Protein AF-A0A9X2JL51-F1 (afdb_monomer)

Organism: NCBI:txid2876789

Structure (mmCIF, N/CA/C/O backbone):
data_AF-A0A9X2JL51-F1
#
_entry.id   AF-A0A9X2JL51-F1
#
loop_
_atom_site.group_PDB
_atom_site.id
_atom_site.type_symbol
_atom_site.label_atom_id
_atom_site.label_alt_id
_atom_site.label_comp_id
_atom_site.label_asym_id
_atom_site.label_entity_id
_atom_site.label_seq_id
_atom_site.pdbx_PDB_ins_code
_atom_site.Cartn_x
_atom_site.Cartn_y
_atom_site.Cartn_z
_atom_site.occupancy
_atom_site.B_iso_or_equiv
_atom_site.auth_seq_id
_atom_site.auth_comp_id
_atom_site.auth_asym_id
_atom_site.auth_atom_id
_atom_site.pdbx_PDB_model_num
ATOM 1 N N . MET A 1 1 ? 8.705 -0.468 -26.750 1.00 56.56 1 MET A N 1
ATOM 2 C CA . MET A 1 1 ? 8.019 0.846 -26.723 1.00 56.56 1 MET A CA 1
ATOM 3 C C . MET A 1 1 ? 6.910 0.883 -25.680 1.00 56.56 1 MET A C 1
ATOM 5 O O . MET A 1 1 ? 7.015 1.720 -24.799 1.00 56.56 1 MET A O 1
ATOM 9 N N . LYS A 1 2 ? 5.936 -0.045 -25.689 1.00 73.44 2 LYS A N 1
ATOM 10 C CA . LYS A 1 2 ? 4.848 -0.079 -24.685 1.00 73.44 2 LYS A CA 1
ATOM 11 C C . LYS A 1 2 ? 5.338 -0.187 -23.230 1.00 73.44 2 LYS A C 1
ATOM 13 O O . LYS A 1 2 ? 4.902 0.582 -22.385 1.00 73.44 2 LYS A O 1
ATOM 18 N N . ASP A 1 3 ? 6.304 -1.062 -22.958 1.00 74.06 3 ASP A N 1
ATOM 19 C CA . ASP A 1 3 ? 6.851 -1.263 -21.606 1.00 74.06 3 ASP A CA 1
ATOM 20 C C . ASP A 1 3 ? 7.519 -0.004 -21.034 1.00 74.06 3 ASP A C 1
ATOM 22 O O . ASP A 1 3 ? 7.353 0.325 -19.864 1.00 74.06 3 ASP A O 1
ATOM 26 N N . THR A 1 4 ? 8.254 0.735 -21.865 1.00 77.62 4 THR A N 1
ATOM 27 C CA . THR A 1 4 ? 8.963 1.957 -21.463 1.00 77.62 4 THR A CA 1
ATOM 28 C C . THR A 1 4 ? 8.004 3.096 -21.133 1.00 77.62 4 THR A C 1
ATOM 30 O O . THR A 1 4 ? 8.218 3.813 -20.157 1.00 77.62 4 THR A O 1
ATOM 33 N N . GLU A 1 5 ? 6.928 3.236 -21.907 1.00 82.12 5 GLU A N 1
ATOM 34 C CA . GLU A 1 5 ? 5.860 4.206 -21.646 1.00 82.12 5 GLU A CA 1
ATOM 35 C C . GLU A 1 5 ? 5.102 3.864 -20.360 1.00 82.12 5 GLU A C 1
ATOM 37 O O . GLU A 1 5 ? 4.915 4.739 -19.512 1.00 82.12 5 GLU A O 1
ATOM 42 N N . LEU A 1 6 ? 4.763 2.584 -20.166 1.00 80.19 6 LEU A N 1
ATOM 43 C CA . LEU A 1 6 ? 4.126 2.101 -18.941 1.00 80.19 6 LEU A CA 1
ATOM 44 C C . LEU A 1 6 ? 4.999 2.395 -17.721 1.00 80.19 6 LEU A C 1
ATOM 46 O O . LEU A 1 6 ? 4.537 3.032 -16.781 1.00 80.19 6 LEU A O 1
ATOM 50 N N . ILE A 1 7 ? 6.283 2.027 -17.743 1.00 82.06 7 ILE A N 1
ATOM 51 C CA . ILE A 1 7 ? 7.204 2.284 -16.626 1.00 82.06 7 ILE A CA 1
ATOM 52 C C . ILE A 1 7 ? 7.380 3.785 -16.357 1.00 82.06 7 ILE A C 1
ATOM 54 O O . ILE A 1 7 ? 7.445 4.197 -15.197 1.00 82.06 7 ILE A O 1
ATOM 58 N N . ALA A 1 8 ? 7.413 4.629 -17.390 1.00 83.94 8 ALA A N 1
ATOM 59 C CA . ALA A 1 8 ? 7.446 6.077 -17.203 1.00 83.94 8 ALA A CA 1
ATOM 60 C C . ALA A 1 8 ? 6.186 6.589 -16.481 1.00 83.94 8 ALA A C 1
ATOM 62 O O . ALA A 1 8 ? 6.277 7.459 -15.607 1.00 83.94 8 ALA A O 1
ATOM 63 N N . GLU A 1 9 ? 5.019 6.022 -16.792 1.00 84.81 9 GLU A N 1
ATOM 64 C CA . GLU A 1 9 ? 3.771 6.322 -16.098 1.00 84.81 9 GLU A CA 1
ATOM 65 C C . GLU A 1 9 ? 3.782 5.825 -14.644 1.00 84.81 9 GLU A C 1
ATOM 67 O O . GLU A 1 9 ? 3.437 6.599 -13.742 1.00 84.81 9 GLU A O 1
ATOM 72 N N . ILE A 1 10 ? 4.286 4.609 -14.391 1.00 84.19 10 ILE A N 1
ATOM 73 C CA . ILE A 1 10 ? 4.510 4.073 -13.037 1.00 84.19 10 ILE A CA 1
ATOM 74 C C . ILE A 1 10 ? 5.369 5.047 -12.224 1.00 84.19 10 ILE A C 1
ATOM 76 O O . ILE A 1 10 ? 4.967 5.503 -11.151 1.00 84.19 10 ILE A O 1
ATOM 80 N N . MET A 1 11 ? 6.520 5.448 -12.763 1.00 86.56 11 MET A N 1
ATOM 81 C CA . MET A 1 11 ? 7.439 6.364 -12.087 1.00 86.56 11 MET A CA 1
ATOM 82 C C . MET A 1 11 ? 6.815 7.741 -11.846 1.00 86.56 11 MET A C 1
ATOM 84 O O . MET A 1 11 ? 7.047 8.351 -10.803 1.00 86.56 11 MET A O 1
ATOM 88 N N . LYS A 1 12 ? 5.987 8.244 -12.768 1.00 89.31 12 LYS A N 1
ATOM 89 C CA . LYS A 1 12 ? 5.264 9.511 -12.588 1.00 89.31 12 LYS A CA 1
ATOM 90 C C . LYS A 1 12 ? 4.262 9.438 -11.435 1.00 89.31 12 LYS A C 1
ATOM 92 O O . LYS A 1 12 ? 4.127 10.414 -10.699 1.00 89.31 12 LYS A O 1
ATOM 97 N N . LYS A 1 13 ? 3.566 8.309 -11.268 1.00 87.25 13 LYS A N 1
ATOM 98 C CA . LYS A 1 13 ? 2.641 8.083 -10.145 1.00 87.25 13 LYS A CA 1
ATOM 99 C C . LYS A 1 13 ? 3.399 7.959 -8.829 1.00 87.25 13 LYS A C 1
ATOM 101 O O . LYS A 1 13 ? 3.051 8.646 -7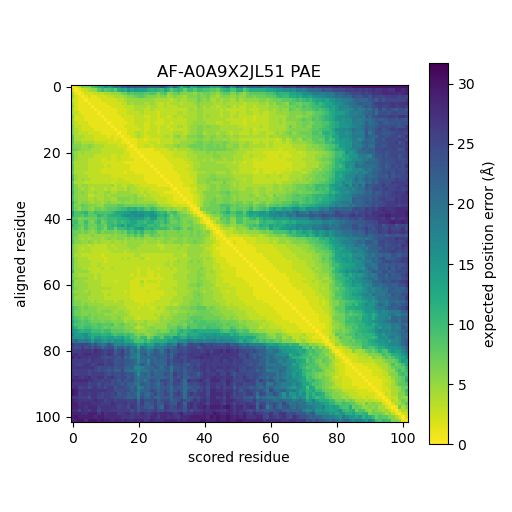.876 1.00 87.25 13 LYS A O 1
ATOM 106 N N . ILE A 1 14 ? 4.484 7.188 -8.821 1.00 87.69 14 ILE A N 1
ATOM 107 C CA . ILE A 1 14 ? 5.385 7.047 -7.673 1.00 87.69 14 ILE A CA 1
ATOM 108 C C . ILE A 1 14 ? 5.932 8.407 -7.218 1.00 87.69 14 ILE A C 1
ATOM 110 O O . ILE A 1 14 ? 5.931 8.696 -6.030 1.00 87.69 14 ILE A O 1
ATOM 114 N N . ARG A 1 15 ? 6.334 9.295 -8.137 1.00 88.00 15 ARG A N 1
ATOM 115 C CA . ARG A 1 15 ? 6.806 10.650 -7.780 1.00 88.00 15 ARG A CA 1
ATOM 116 C C . ARG A 1 15 ? 5.735 11.537 -7.145 1.00 88.00 15 ARG A C 1
ATOM 118 O O . ARG A 1 15 ? 6.079 12.504 -6.479 1.00 88.00 15 ARG A O 1
ATOM 125 N N . ARG A 1 16 ? 4.454 11.249 -7.383 1.00 87.75 16 ARG A N 1
ATOM 126 C CA . ARG A 1 16 ? 3.320 11.963 -6.771 1.00 87.75 16 ARG A CA 1
ATOM 127 C C . ARG A 1 16 ? 2.915 11.373 -5.423 1.00 87.75 16 ARG A C 1
ATOM 129 O O . ARG A 1 16 ? 1.950 11.847 -4.834 1.00 87.75 16 ARG A O 1
ATOM 136 N N . PHE A 1 17 ? 3.612 10.338 -4.964 1.00 90.31 17 PHE A N 1
ATOM 137 C CA . PHE A 1 17 ? 3.375 9.748 -3.664 1.00 90.31 17 PHE A CA 1
ATOM 138 C C . PHE A 1 17 ? 3.679 10.754 -2.552 1.00 90.31 17 PHE A C 1
ATOM 140 O O . PHE A 1 17 ? 4.802 11.239 -2.435 1.00 90.31 17 PHE A O 1
ATOM 147 N N . ASP A 1 18 ? 2.678 11.040 -1.725 1.00 88.81 18 ASP A N 1
ATOM 148 C CA . ASP A 1 18 ? 2.764 12.017 -0.635 1.00 88.81 18 ASP A CA 1
ATOM 149 C C . ASP A 1 18 ? 3.143 11.394 0.721 1.00 88.81 18 ASP A C 1
ATOM 151 O O . ASP A 1 18 ? 3.270 12.105 1.714 1.00 88.81 18 ASP A O 1
ATOM 155 N N . GLY A 1 19 ? 3.345 10.073 0.779 1.00 86.62 19 GLY A N 1
ATOM 156 C CA . GLY A 1 19 ? 3.648 9.356 2.019 1.00 86.62 19 GLY A CA 1
ATOM 157 C C . GLY A 1 19 ? 2.424 8.822 2.767 1.00 86.62 19 GLY A C 1
ATOM 158 O O . GLY A 1 19 ? 2.604 8.082 3.732 1.00 86.62 19 GLY A O 1
ATOM 159 N N . SER A 1 20 ? 1.202 9.158 2.347 1.00 88.50 20 SER A N 1
ATOM 160 C CA . SER A 1 20 ? -0.025 8.706 3.007 1.00 88.50 20 SER A CA 1
ATOM 161 C C . SER A 1 20 ? -0.432 7.284 2.611 1.00 88.50 20 SER A C 1
ATOM 163 O O . SER A 1 20 ? -0.131 6.795 1.521 1.00 88.50 20 SER A O 1
ATOM 165 N N . ALA A 1 21 ? -1.173 6.612 3.494 1.00 85.19 21 ALA A N 1
ATOM 166 C CA . ALA A 1 21 ? -1.745 5.303 3.193 1.00 85.19 21 ALA A CA 1
ATOM 167 C C . ALA A 1 21 ? -2.778 5.369 2.052 1.00 85.19 21 ALA A C 1
ATOM 169 O O . ALA A 1 21 ? -2.801 4.484 1.202 1.00 85.19 21 ALA A O 1
ATOM 170 N N . ASP A 1 22 ? -3.583 6.436 1.979 1.00 87.12 22 ASP A N 1
ATOM 171 C CA . ASP A 1 22 ? -4.566 6.638 0.904 1.00 87.12 22 ASP A CA 1
ATOM 172 C C . ASP A 1 22 ? -3.895 6.761 -0.472 1.00 87.12 22 ASP A C 1
ATOM 174 O O . ASP A 1 22 ? -4.305 6.104 -1.434 1.00 87.12 22 ASP A O 1
ATOM 178 N N . SER A 1 23 ? -2.817 7.545 -0.571 1.00 89.19 23 SER A N 1
ATOM 179 C CA . SER A 1 23 ? -2.074 7.653 -1.826 1.00 89.19 23 SER A CA 1
ATOM 180 C C . SER A 1 23 ? -1.350 6.350 -2.175 1.00 89.19 23 SER A C 1
ATOM 182 O O . SER A 1 23 ? -1.340 5.973 -3.348 1.00 89.19 23 SER A O 1
ATOM 184 N N . ALA A 1 24 ? -0.827 5.614 -1.184 1.00 87.44 24 ALA A N 1
ATOM 185 C CA . ALA A 1 24 ? -0.230 4.294 -1.394 1.00 87.44 24 ALA A CA 1
ATOM 186 C C . ALA A 1 24 ? -1.244 3.300 -1.984 1.00 87.44 24 ALA A C 1
ATOM 188 O O . ALA A 1 24 ? -0.939 2.649 -2.983 1.00 87.44 24 ALA A O 1
ATOM 189 N N . VAL A 1 25 ? -2.466 3.231 -1.433 1.00 87.44 25 VAL A N 1
ATOM 190 C CA . VAL A 1 25 ? -3.544 2.382 -1.975 1.00 87.44 25 VAL A CA 1
ATOM 191 C C . VAL A 1 25 ? -3.874 2.782 -3.409 1.00 87.44 25 VAL A C 1
ATOM 193 O O . VAL A 1 25 ? -3.855 1.934 -4.295 1.00 87.44 25 VAL A O 1
ATOM 196 N N . LYS A 1 26 ? -4.115 4.074 -3.672 1.00 88.00 26 LYS A N 1
ATOM 197 C CA . LYS A 1 26 ? -4.457 4.563 -5.020 1.00 88.00 26 LYS A CA 1
ATOM 198 C C . LYS A 1 26 ? -3.388 4.226 -6.054 1.00 88.00 26 LYS A C 1
ATOM 200 O O . LYS A 1 26 ? -3.720 3.883 -7.188 1.00 88.00 26 LYS A O 1
ATOM 205 N N . ILE A 1 27 ? -2.115 4.347 -5.678 1.00 87.81 27 ILE A N 1
ATOM 206 C CA . ILE A 1 27 ? -1.003 3.994 -6.557 1.00 87.81 27 ILE A CA 1
ATOM 207 C C . ILE A 1 27 ? -0.983 2.478 -6.777 1.00 87.81 27 ILE A C 1
ATOM 209 O O . ILE A 1 27 ? -0.976 2.063 -7.929 1.00 87.81 27 ILE A O 1
ATOM 213 N N . ILE A 1 28 ? -1.051 1.647 -5.732 1.00 84.94 28 ILE A N 1
ATOM 214 C CA . ILE A 1 28 ? -1.037 0.180 -5.880 1.00 84.94 28 ILE A CA 1
ATOM 215 C C . ILE A 1 28 ? -2.202 -0.316 -6.743 1.00 84.94 28 ILE A C 1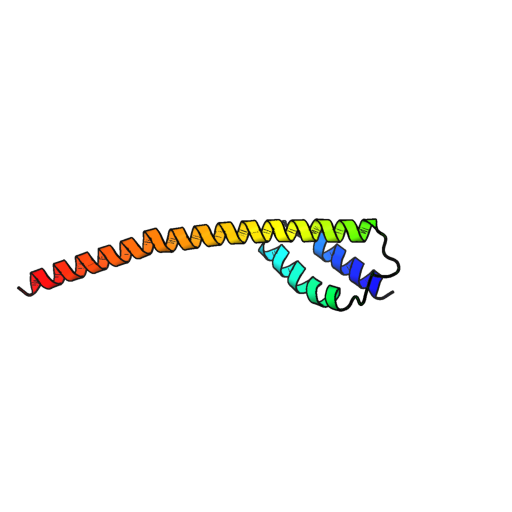
ATOM 217 O O . ILE A 1 28 ? -1.961 -1.049 -7.696 1.00 84.94 28 ILE A O 1
ATOM 221 N N . THR A 1 29 ? -3.433 0.128 -6.479 1.00 85.69 29 THR A N 1
ATOM 222 C CA . THR A 1 29 ? -4.620 -0.268 -7.260 1.00 85.69 29 THR A CA 1
ATOM 223 C C . THR A 1 29 ? -4.483 0.094 -8.738 1.00 85.69 29 THR A C 1
ATOM 225 O O . THR A 1 29 ? -4.978 -0.616 -9.607 1.00 85.69 29 THR A O 1
ATOM 228 N N . TYR A 1 30 ? -3.798 1.198 -9.039 1.00 84.81 30 TYR A N 1
ATOM 229 C CA . TYR A 1 30 ? -3.507 1.590 -10.412 1.00 84.81 30 TYR A CA 1
ATOM 230 C C . TYR A 1 30 ? -2.394 0.731 -11.044 1.00 84.81 30 TYR A C 1
ATOM 232 O O . TYR A 1 30 ? -2.475 0.391 -12.222 1.00 84.81 30 TYR A O 1
ATOM 240 N N . LEU A 1 31 ? -1.357 0.383 -10.277 1.00 82.06 31 LEU A N 1
ATOM 241 C CA . LEU A 1 31 ? -0.183 -0.341 -10.770 1.00 82.06 31 LEU A CA 1
ATOM 242 C C . LEU A 1 31 ? -0.398 -1.852 -10.915 1.00 82.06 31 LEU A C 1
ATOM 244 O O . LEU A 1 31 ? 0.178 -2.458 -11.812 1.00 82.06 31 LEU A O 1
ATOM 248 N N . GLU A 1 32 ? -1.214 -2.468 -10.064 1.00 80.56 32 GLU A N 1
ATOM 249 C CA . GLU A 1 32 ? -1.480 -3.911 -10.058 1.00 80.56 32 GLU A CA 1
ATOM 250 C C . GLU A 1 32 ? -1.896 -4.477 -11.433 1.00 80.56 32 GLU A C 1
ATOM 252 O O . GLU A 1 32 ? -1.224 -5.393 -11.916 1.00 80.56 32 GLU A O 1
ATOM 257 N N . PRO A 1 33 ? -2.899 -3.924 -12.148 1.00 80.31 33 PRO A N 1
ATOM 258 C CA . PRO A 1 33 ? -3.260 -4.428 -13.473 1.00 80.31 33 PRO A CA 1
ATOM 259 C C . PRO A 1 33 ? -2.161 -4.209 -14.519 1.00 80.31 33 PRO A C 1
ATOM 261 O O . PRO A 1 33 ? -2.088 -4.964 -15.486 1.00 80.31 33 PRO A O 1
ATOM 264 N N . ILE A 1 34 ? -1.303 -3.199 -14.342 1.00 77.94 34 ILE A N 1
ATOM 265 C CA . ILE A 1 34 ? -0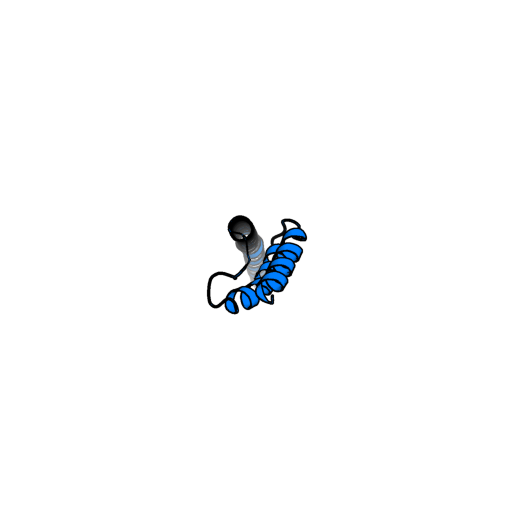.165 -2.934 -15.232 1.00 77.94 34 ILE A CA 1
ATOM 266 C C . ILE A 1 34 ? 0.922 -3.987 -15.006 1.00 77.94 34 ILE A C 1
ATOM 268 O O . ILE A 1 34 ? 1.465 -4.527 -15.966 1.00 77.94 34 ILE A O 1
ATOM 272 N N . PHE A 1 35 ? 1.197 -4.335 -13.747 1.00 74.69 35 PHE A N 1
ATOM 273 C CA . PHE A 1 35 ? 2.132 -5.405 -13.409 1.00 74.69 35 PHE A CA 1
ATOM 274 C C . PHE A 1 35 ? 1.674 -6.772 -13.915 1.00 74.69 35 PHE A C 1
ATOM 276 O O . PHE A 1 35 ? 2.494 -7.526 -14.427 1.00 74.69 35 PHE A O 1
ATOM 283 N N . LEU A 1 36 ? 0.372 -7.057 -13.867 1.00 74.00 36 LEU A N 1
ATOM 284 C CA . LEU A 1 36 ? -0.197 -8.297 -14.407 1.00 74.00 36 LEU A CA 1
ATOM 285 C C . LEU A 1 36 ? -0.091 -8.407 -15.938 1.00 74.00 36 LEU A C 1
ATOM 287 O O . LEU A 1 36 ? -0.122 -9.513 -16.469 1.00 74.00 36 LEU A O 1
ATOM 291 N N . GLN A 1 37 ? 0.041 -7.287 -16.654 1.00 71.19 37 GLN A N 1
ATOM 292 C CA . GLN A 1 37 ? 0.256 -7.287 -18.107 1.00 71.19 37 GLN A CA 1
ATOM 293 C C . GLN A 1 37 ? 1.711 -7.578 -18.495 1.00 71.19 37 GLN A C 1
ATOM 295 O O . GLN A 1 37 ? 1.977 -7.949 -19.641 1.00 71.19 37 GLN A O 1
ATOM 300 N N . PHE A 1 38 ? 2.659 -7.440 -17.563 1.00 71.12 38 PHE A N 1
ATOM 301 C CA . PHE A 1 38 ? 4.048 -7.807 -17.807 1.00 71.12 38 PHE A CA 1
ATOM 302 C C . PHE A 1 38 ? 4.212 -9.331 -17.722 1.00 71.12 38 PHE A C 1
ATOM 304 O O . PHE A 1 38 ? 4.406 -9.903 -16.653 1.00 71.12 38 PHE A O 1
ATOM 311 N N . ASN A 1 39 ? 4.206 -9.999 -18.878 1.00 61.62 39 ASN A N 1
ATOM 312 C CA . ASN A 1 39 ? 4.565 -11.418 -19.013 1.00 61.62 39 ASN A CA 1
ATOM 313 C C . ASN A 1 39 ? 6.095 -11.630 -18.940 1.00 61.62 39 ASN A C 1
ATOM 315 O O . ASN A 1 39 ? 6.695 -12.230 -19.831 1.00 61.62 39 ASN A O 1
ATOM 319 N N . GLY A 1 40 ? 6.743 -11.101 -17.898 1.00 67.06 40 GLY A N 1
ATOM 320 C CA . GLY A 1 40 ? 8.188 -11.197 -17.680 1.00 67.06 40 GLY A CA 1
ATOM 321 C C . GLY A 1 40 ? 8.864 -9.851 -17.422 1.00 67.06 40 GLY A C 1
ATOM 322 O O . GLY A 1 40 ? 8.217 -8.835 -17.178 1.00 67.06 40 GLY A O 1
ATOM 323 N N . ARG A 1 41 ? 10.202 -9.847 -17.448 1.00 68.12 41 ARG A N 1
ATOM 324 C CA . ARG A 1 41 ? 11.001 -8.642 -17.199 1.00 68.12 41 ARG A CA 1
ATOM 325 C C . ARG A 1 41 ? 10.763 -7.607 -18.317 1.00 68.12 41 ARG A C 1
ATOM 327 O O . ARG A 1 41 ? 11.025 -7.943 -19.474 1.00 68.12 41 ARG A O 1
ATOM 334 N N . PRO A 1 42 ? 10.344 -6.366 -17.995 1.00 71.38 42 PRO A N 1
ATOM 335 C CA . PRO A 1 42 ? 10.135 -5.313 -18.987 1.00 71.38 42 PRO A CA 1
ATOM 336 C C . PRO A 1 42 ? 11.392 -5.097 -19.838 1.00 71.38 42 PRO A C 1
ATOM 338 O O . PRO A 1 42 ? 12.488 -4.905 -19.297 1.00 71.38 42 PRO A O 1
ATOM 341 N N . GLN A 1 43 ? 11.257 -5.131 -21.166 1.00 73.44 43 GLN A N 1
ATOM 342 C CA . GLN A 1 43 ? 12.407 -4.951 -22.057 1.00 73.44 43 GLN A CA 1
ATOM 343 C C . GLN A 1 43 ? 12.769 -3.467 -22.199 1.00 73.44 43 GLN A C 1
ATOM 345 O O . GLN A 1 43 ? 11.902 -2.599 -22.297 1.00 73.44 43 GLN A O 1
ATOM 350 N N . GLY A 1 44 ? 14.070 -3.161 -22.235 1.00 74.81 44 GLY A N 1
ATOM 351 C CA . GLY A 1 44 ? 14.560 -1.784 -22.384 1.00 74.81 44 GLY A CA 1
ATOM 352 C C . GLY A 1 44 ? 14.499 -0.941 -21.106 1.00 74.81 44 GLY A C 1
ATOM 353 O O . GLY A 1 44 ? 14.604 0.280 -21.179 1.00 74.81 44 GLY A O 1
ATOM 354 N N . ILE A 1 45 ? 14.339 -1.578 -19.941 1.00 76.69 45 ILE A N 1
ATOM 355 C CA . ILE A 1 45 ? 14.353 -0.921 -18.630 1.00 76.69 45 ILE A CA 1
ATOM 356 C C . ILE A 1 45 ? 15.640 -1.265 -17.889 1.00 76.69 45 ILE A C 1
ATOM 358 O O . ILE A 1 45 ? 16.059 -2.424 -17.837 1.00 76.69 45 ILE A O 1
ATOM 362 N N . SER A 1 46 ? 16.261 -0.246 -17.297 1.00 83.56 46 SER A N 1
ATOM 363 C CA . SER A 1 46 ? 17.470 -0.435 -16.500 1.00 83.56 46 SER A CA 1
ATOM 364 C C . SER A 1 46 ? 17.174 -1.206 -15.209 1.00 83.56 46 SER A C 1
ATOM 366 O O . SER A 1 46 ? 16.110 -1.050 -14.608 1.00 83.56 46 SER A O 1
ATOM 368 N N . GLU A 1 47 ? 18.138 -2.005 -14.751 1.00 82.12 47 GLU A N 1
ATOM 369 C CA . GLU A 1 47 ? 18.065 -2.695 -13.454 1.00 82.12 47 GLU A CA 1
ATOM 370 C C . GLU A 1 47 ? 17.800 -1.711 -12.302 1.00 82.12 47 GLU A C 1
ATOM 372 O O . GLU A 1 47 ? 16.955 -1.973 -11.453 1.00 82.12 47 GLU A O 1
ATOM 377 N N . GLY A 1 48 ? 18.443 -0.537 -12.318 1.00 85.25 48 GLY A N 1
ATOM 378 C CA . GLY A 1 48 ? 18.249 0.486 -11.286 1.00 85.25 48 GLY A CA 1
ATOM 379 C C . GLY A 1 48 ? 16.805 0.989 -11.206 1.00 85.25 48 GLY A C 1
ATOM 380 O O . GLY A 1 48 ? 16.266 1.150 -10.117 1.00 85.25 48 GLY A O 1
ATOM 381 N N . THR A 1 49 ? 16.131 1.149 -12.350 1.00 83.12 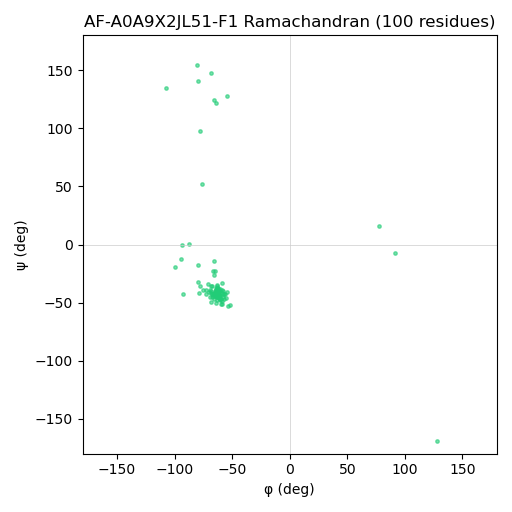49 THR A N 1
ATOM 382 C CA . THR A 1 49 ? 14.712 1.538 -12.376 1.00 83.12 49 THR A CA 1
ATOM 383 C C . THR A 1 49 ? 13.816 0.465 -11.761 1.00 83.12 49 THR A C 1
ATOM 385 O O . THR A 1 49 ? 12.881 0.796 -11.035 1.00 83.12 49 THR A O 1
ATOM 388 N N . LEU A 1 50 ? 14.098 -0.816 -12.018 1.00 81.00 50 LEU A N 1
ATOM 389 C CA . LEU A 1 50 ? 13.343 -1.920 -11.417 1.00 81.00 50 LEU A CA 1
ATOM 390 C C . LEU A 1 50 ? 13.553 -1.973 -9.898 1.00 81.00 50 LEU A C 1
ATOM 392 O O . LEU A 1 50 ? 12.583 -2.108 -9.154 1.00 81.00 50 LEU A O 1
ATOM 396 N N . GLN A 1 51 ? 14.791 -1.783 -9.436 1.00 85.44 51 GLN A N 1
ATOM 397 C CA . GLN A 1 51 ? 15.117 -1.720 -8.009 1.00 85.44 51 GLN A CA 1
ATOM 398 C C . GLN A 1 51 ? 14.444 -0.536 -7.303 1.00 85.44 51 GLN A C 1
ATOM 400 O O . GLN A 1 51 ? 13.963 -0.682 -6.180 1.00 85.44 51 GLN A O 1
ATOM 405 N N . ASP A 1 52 ? 14.361 0.628 -7.950 1.00 87.12 52 ASP A N 1
ATOM 406 C CA . ASP A 1 52 ? 13.666 1.787 -7.387 1.00 87.12 52 ASP A CA 1
ATOM 407 C C . ASP A 1 52 ? 12.157 1.541 -7.252 1.00 87.12 52 ASP A C 1
ATOM 409 O O . ASP A 1 52 ? 11.571 1.866 -6.217 1.00 87.12 52 ASP A O 1
ATOM 413 N N . ILE A 1 53 ? 11.529 0.921 -8.258 1.00 83.00 53 ILE A N 1
ATOM 414 C CA . ILE A 1 53 ? 10.112 0.528 -8.198 1.00 83.00 53 ILE A CA 1
ATOM 415 C C . ILE A 1 53 ? 9.888 -0.469 -7.057 1.00 83.00 53 ILE A C 1
ATOM 417 O O . ILE A 1 53 ? 8.960 -0.292 -6.266 1.00 83.00 53 ILE A O 1
ATOM 421 N N . GLN A 1 54 ? 10.758 -1.474 -6.930 1.00 83.31 54 GLN A N 1
ATOM 422 C CA . GLN A 1 54 ? 10.682 -2.456 -5.851 1.00 83.31 54 GLN A CA 1
ATOM 423 C C . GLN A 1 54 ? 10.803 -1.793 -4.472 1.00 83.31 54 GLN A C 1
ATOM 425 O O . GLN A 1 54 ? 9.963 -2.024 -3.604 1.00 83.31 54 GLN A O 1
ATOM 430 N N . ARG A 1 55 ? 11.790 -0.911 -4.277 1.00 87.38 55 ARG A N 1
ATOM 431 C CA . ARG A 1 55 ? 11.989 -0.194 -3.007 1.00 87.38 55 ARG A CA 1
ATOM 432 C C . ARG A 1 55 ? 10.759 0.630 -2.622 1.00 87.38 55 ARG A C 1
ATOM 434 O O . ARG A 1 55 ? 10.389 0.716 -1.451 1.00 87.38 55 ARG A O 1
ATOM 441 N N . VAL A 1 56 ? 10.114 1.259 -3.602 1.00 87.00 56 VAL A N 1
ATOM 442 C CA . VAL A 1 56 ? 8.882 2.020 -3.370 1.00 87.00 56 VAL A CA 1
ATOM 443 C C . VAL A 1 56 ? 7.725 1.097 -2.994 1.00 87.00 56 VAL A C 1
ATOM 445 O O . VAL A 1 56 ? 6.967 1.419 -2.082 1.00 87.00 56 VAL A O 1
ATOM 448 N N . TYR A 1 57 ? 7.612 -0.060 -3.642 1.00 84.00 57 TYR A N 1
ATOM 449 C CA . TYR A 1 57 ? 6.601 -1.056 -3.307 1.00 84.00 57 TYR A CA 1
ATOM 450 C C . TYR A 1 57 ? 6.758 -1.577 -1.869 1.00 84.00 57 TYR A C 1
ATOM 452 O O . TYR A 1 57 ? 5.790 -1.608 -1.109 1.00 84.00 57 TYR A O 1
ATOM 460 N N . GLU A 1 58 ? 7.987 -1.881 -1.446 1.00 85.00 58 GLU A N 1
ATOM 461 C CA . GLU A 1 58 ? 8.304 -2.252 -0.058 1.00 85.00 58 GLU A CA 1
ATOM 462 C C . GLU A 1 58 ? 7.910 -1.144 0.932 1.00 85.00 58 GLU A C 1
ATOM 464 O O . GLU A 1 58 ? 7.309 -1.410 1.979 1.00 85.00 58 GLU A O 1
ATOM 469 N N . LYS A 1 59 ? 8.166 0.121 0.576 1.00 88.44 59 LYS A N 1
ATOM 470 C CA . LYS A 1 59 ? 7.737 1.276 1.375 1.00 88.44 59 LYS A CA 1
ATOM 471 C C . LYS A 1 59 ? 6.213 1.351 1.502 1.00 88.44 59 LYS A C 1
ATOM 473 O O . LYS A 1 59 ? 5.715 1.660 2.584 1.00 88.44 59 LYS A O 1
ATOM 478 N N . PHE A 1 60 ? 5.467 1.064 0.435 1.00 86.62 60 PHE A N 1
ATOM 479 C CA . PHE A 1 60 ? 4.005 1.038 0.497 1.00 86.62 60 PHE A CA 1
ATOM 480 C C . PHE A 1 60 ? 3.493 -0.057 1.429 1.00 86.62 60 PHE A C 1
ATOM 482 O O . PHE A 1 60 ? 2.628 0.226 2.255 1.00 86.62 60 PHE A O 1
ATOM 489 N N 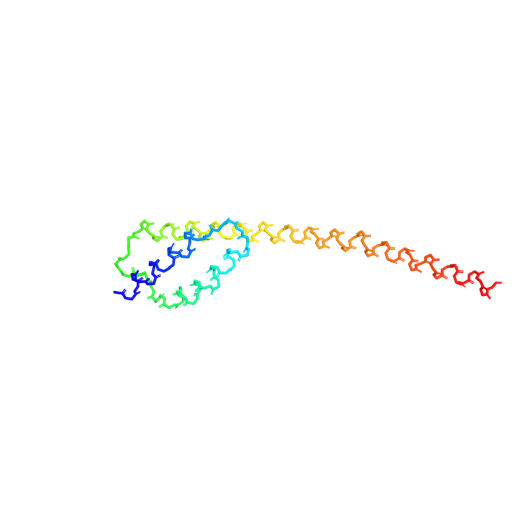. ILE A 1 61 ? 4.055 -1.269 1.359 1.00 83.69 61 ILE A N 1
ATOM 490 C CA . ILE A 1 61 ? 3.695 -2.368 2.269 1.00 83.69 61 ILE A CA 1
ATOM 491 C C . ILE A 1 61 ? 3.862 -1.930 3.726 1.00 83.69 61 ILE A C 1
ATOM 493 O O . ILE A 1 61 ? 2.955 -2.127 4.534 1.00 83.69 61 ILE A O 1
ATOM 497 N N . HIS A 1 62 ? 4.984 -1.286 4.051 1.00 87.06 62 HIS A N 1
ATOM 498 C CA . HIS A 1 62 ? 5.236 -0.781 5.399 1.00 87.06 62 HIS A CA 1
ATOM 499 C C . HIS A 1 62 ? 4.200 0.253 5.853 1.00 87.06 62 HIS A C 1
ATOM 501 O O . HIS A 1 62 ? 3.671 0.152 6.958 1.00 87.06 62 HIS A O 1
ATOM 507 N N . ILE A 1 63 ? 3.880 1.227 5.000 1.00 87.94 63 ILE A N 1
ATOM 508 C CA . ILE A 1 63 ? 2.914 2.287 5.321 1.00 87.94 63 ILE A CA 1
ATOM 509 C C . ILE A 1 63 ? 1.514 1.706 5.533 1.00 87.94 63 ILE A C 1
ATOM 511 O O . ILE A 1 63 ? 0.837 2.062 6.496 1.00 87.94 63 ILE A O 1
ATOM 515 N N . LEU A 1 64 ? 1.094 0.768 4.682 1.00 85.81 64 LEU A N 1
ATOM 516 C CA . LEU A 1 64 ? -0.202 0.103 4.815 1.00 85.81 64 LEU A CA 1
ATOM 517 C C . LEU A 1 64 ? -0.273 -0.796 6.057 1.00 85.81 64 LEU A C 1
ATOM 519 O O . LEU A 1 64 ? -1.320 -0.867 6.701 1.00 85.81 64 LEU A O 1
ATOM 523 N N . ALA A 1 65 ? 0.825 -1.461 6.425 1.00 84.56 65 ALA A N 1
ATOM 524 C CA . ALA A 1 65 ? 0.898 -2.260 7.646 1.0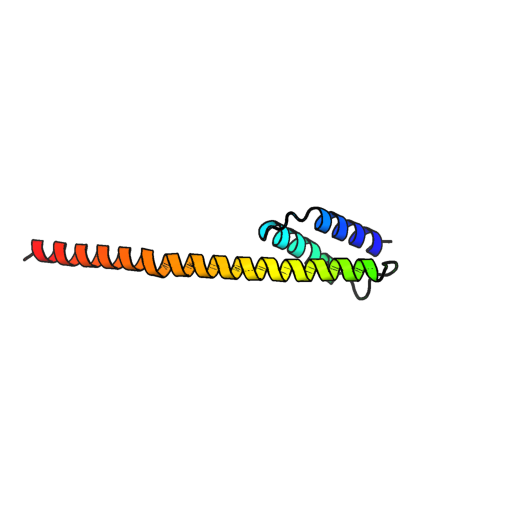0 84.56 65 ALA A CA 1
ATOM 525 C C . ALA A 1 65 ? 0.760 -1.392 8.909 1.00 84.56 65 ALA A C 1
ATOM 527 O O . ALA A 1 65 ? 0.003 -1.746 9.818 1.00 84.56 65 ALA A O 1
ATOM 528 N N . GLU A 1 66 ? 1.432 -0.239 8.946 1.00 89.50 66 GLU A N 1
ATOM 529 C CA . GLU A 1 66 ? 1.306 0.717 10.049 1.00 89.50 66 GLU A CA 1
ATOM 530 C C . GLU A 1 66 ? -0.103 1.314 10.127 1.00 89.50 66 GLU A C 1
ATOM 532 O O . GLU A 1 66 ? -0.696 1.337 11.207 1.00 89.50 66 GLU A O 1
ATOM 537 N N . GLU A 1 67 ? -0.699 1.707 8.996 1.00 89.19 67 GLU A N 1
ATOM 538 C CA . GLU A 1 67 ? -2.082 2.202 8.971 1.00 89.19 67 GLU A CA 1
ATOM 539 C C . GLU A 1 67 ? -3.063 1.136 9.479 1.00 89.19 67 GLU A C 1
ATOM 541 O O . GLU A 1 67 ? -3.911 1.411 10.330 1.00 89.19 67 GLU A O 1
ATOM 546 N N . LYS A 1 68 ? -2.904 -0.123 9.048 1.00 87.38 68 LYS A N 1
ATOM 547 C CA . LYS A 1 68 ? -3.713 -1.249 9.536 1.00 87.38 68 LYS A CA 1
ATOM 548 C C . LYS A 1 68 ? -3.607 -1.406 11.055 1.00 87.38 68 LYS A C 1
ATOM 550 O O . LYS A 1 68 ? -4.622 -1.622 11.719 1.00 87.38 68 LYS A O 1
ATOM 555 N N . LYS A 1 69 ? -2.404 -1.286 11.621 1.00 86.88 69 LYS A N 1
ATOM 556 C CA . LYS A 1 69 ? -2.170 -1.368 13.071 1.00 86.88 69 LYS A CA 1
ATOM 557 C C . LYS A 1 69 ? -2.819 -0.203 13.821 1.00 86.88 69 LYS A C 1
ATOM 559 O O . LYS A 1 69 ? -3.446 -0.416 14.864 1.00 86.88 69 LYS A O 1
ATOM 564 N N . GLN A 1 70 ? -2.716 1.013 13.290 1.00 85.50 70 GLN A N 1
ATOM 565 C CA . GLN A 1 70 ? -3.364 2.190 13.869 1.00 85.50 70 GLN A CA 1
ATOM 566 C C . GLN A 1 70 ? -4.890 2.060 13.840 1.00 85.50 70 GLN A C 1
ATOM 568 O O . GLN A 1 70 ? -5.548 2.334 14.845 1.00 85.50 70 GLN A O 1
ATOM 573 N N . LEU A 1 71 ? -5.459 1.594 12.726 1.00 85.25 71 LEU A N 1
ATOM 574 C CA . LEU A 1 71 ? -6.894 1.346 12.597 1.00 85.25 71 LEU A CA 1
ATOM 575 C C . LEU A 1 71 ? -7.369 0.251 13.554 1.00 85.25 71 LEU A C 1
ATOM 577 O O . LEU A 1 71 ? -8.358 0.457 14.251 1.00 85.25 71 LEU A O 1
ATOM 581 N N . ALA A 1 72 ? -6.645 -0.866 13.663 1.00 80.94 72 ALA A N 1
ATOM 582 C CA . ALA A 1 72 ? -6.959 -1.926 14.623 1.00 80.94 72 ALA A CA 1
ATOM 583 C C . ALA A 1 72 ? -6.973 -1.399 16.070 1.00 80.94 72 ALA A C 1
ATOM 585 O O . ALA A 1 72 ? -7.898 -1.683 16.829 1.00 80.94 72 ALA A O 1
ATOM 586 N N . THR A 1 73 ? -5.996 -0.560 16.422 1.00 84.06 73 THR A N 1
ATOM 587 C CA . THR A 1 73 ? -5.915 0.082 17.744 1.00 84.06 73 THR A CA 1
ATOM 588 C C . THR A 1 73 ? -7.096 1.026 17.986 1.00 84.06 73 THR A C 1
ATOM 590 O O . THR A 1 73 ? -7.716 0.984 19.047 1.00 84.06 73 THR A O 1
ATOM 593 N N . LYS A 1 74 ? -7.462 1.851 16.992 1.00 80.50 74 LYS A N 1
ATOM 594 C CA . LYS A 1 74 ? -8.634 2.740 17.069 1.00 80.50 74 LYS A CA 1
ATOM 595 C C . LYS A 1 74 ? -9.933 1.946 17.232 1.00 80.50 74 LYS A C 1
ATOM 597 O O . LYS A 1 74 ? -10.765 2.321 18.053 1.00 80.50 74 LYS A O 1
ATOM 602 N N . ILE A 1 75 ? -10.101 0.851 16.489 1.00 79.00 75 ILE A N 1
ATOM 603 C CA . ILE A 1 75 ? -11.281 -0.023 16.571 1.00 79.00 75 ILE A CA 1
ATOM 604 C C . ILE A 1 75 ? -11.380 -0.669 17.957 1.00 79.00 75 ILE A C 1
ATOM 606 O O . ILE A 1 75 ? -12.439 -0.589 18.574 1.00 79.00 75 ILE A O 1
ATOM 610 N N . SER A 1 76 ? -10.283 -1.226 18.479 1.00 74.69 76 SER A N 1
ATOM 611 C CA . SER A 1 76 ? -10.241 -1.807 19.830 1.00 74.69 76 SER A CA 1
ATOM 612 C C . SER A 1 76 ? -10.532 -0.766 20.921 1.00 74.69 76 SER A C 1
ATOM 614 O O . SER A 1 76 ? -11.312 -1.014 21.836 1.00 74.69 76 SER A O 1
ATOM 616 N N . GLY A 1 77 ? -9.999 0.453 20.799 1.00 75.12 77 GLY A N 1
ATOM 617 C CA . GLY A 1 77 ? -10.320 1.532 21.738 1.00 75.12 77 GLY A CA 1
ATOM 618 C C . GLY A 1 77 ? -11.803 1.936 21.716 1.00 75.12 77 GLY A C 1
ATOM 619 O O . GLY A 1 77 ? -12.383 2.266 22.758 1.00 75.12 77 GLY A O 1
ATOM 620 N N . LEU A 1 78 ? -12.434 1.890 20.537 1.00 74.19 78 LEU A N 1
ATOM 621 C CA . LEU A 1 78 ? -13.861 2.164 20.366 1.00 74.19 78 LEU A CA 1
ATOM 622 C C . LEU A 1 78 ? -14.747 1.033 20.911 1.00 74.19 78 LEU A C 1
ATOM 624 O O . LEU A 1 78 ? -15.770 1.347 21.528 1.00 74.19 78 LEU A O 1
ATOM 628 N N . SER A 1 79 ? -14.371 -0.239 20.732 1.00 66.38 79 SER A N 1
ATOM 629 C CA . SER A 1 79 ? -15.106 -1.370 21.316 1.00 66.38 79 SER A CA 1
ATOM 630 C C . SER A 1 79 ? -15.025 -1.347 22.838 1.00 66.38 79 SER A C 1
ATOM 632 O O . SER A 1 79 ? -16.039 -1.387 23.523 1.00 66.38 79 SER A O 1
ATOM 634 N N . ASP A 1 80 ? -13.847 -1.155 23.413 1.00 69.75 80 ASP A N 1
ATOM 635 C CA . ASP A 1 80 ? -13.701 -1.442 24.841 1.00 69.75 80 ASP A CA 1
ATOM 636 C C . ASP A 1 80 ? -14.274 -0.331 25.727 1.00 69.75 80 ASP A C 1
ATOM 638 O O . ASP A 1 80 ? -14.881 -0.592 26.768 1.00 69.75 80 ASP A O 1
ATOM 642 N N . THR A 1 81 ? -14.149 0.931 25.309 1.00 68.38 81 THR A N 1
ATOM 643 C CA . THR A 1 81 ? -14.552 2.069 26.154 1.00 68.38 81 THR A CA 1
ATOM 644 C C . THR A 1 81 ? -15.988 2.512 25.893 1.00 68.38 81 THR A C 1
ATOM 646 O O . THR A 1 81 ? -16.738 2.816 26.824 1.00 68.38 81 THR A O 1
ATOM 649 N N . LYS A 1 82 ? -16.395 2.586 24.622 1.00 63.91 82 LYS A N 1
ATOM 650 C CA . LYS A 1 82 ? -17.713 3.113 24.241 1.00 63.91 82 LYS A CA 1
ATOM 651 C C . LYS A 1 82 ? -18.803 2.069 24.454 1.00 63.91 82 LYS A C 1
ATOM 653 O O . LYS A 1 82 ? -19.855 2.392 24.997 1.00 63.91 82 LYS A O 1
ATOM 658 N N . GLN A 1 83 ? -18.525 0.820 24.098 1.00 63.50 83 GLN A N 1
ATOM 659 C CA . GLN A 1 83 ? -19.464 -0.292 24.230 1.00 63.50 83 GLN A CA 1
ATOM 660 C C . GLN A 1 83 ? -19.704 -0.614 25.714 1.00 63.50 83 GLN A C 1
ATOM 662 O O . GLN A 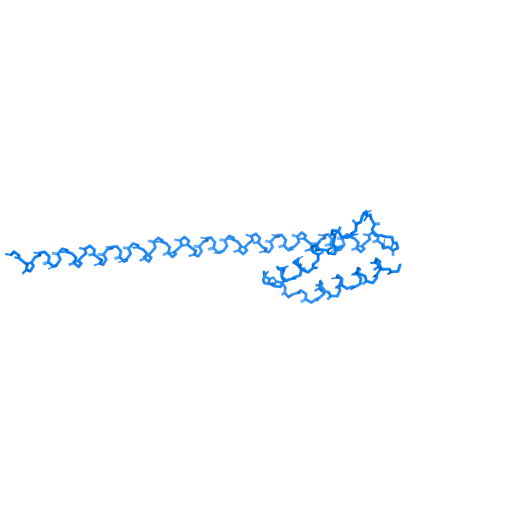1 83 ? -20.856 -0.711 26.126 1.00 63.50 83 GLN A O 1
ATOM 667 N N . LYS A 1 84 ? -18.656 -0.608 26.553 1.00 70.31 84 LYS A N 1
ATOM 668 C CA . LYS A 1 84 ? -18.793 -0.749 28.014 1.00 70.31 84 LYS A CA 1
ATOM 669 C C . LYS A 1 84 ? -19.621 0.374 28.647 1.00 70.31 84 LYS A C 1
ATOM 671 O O . LYS A 1 84 ? -20.527 0.094 29.420 1.00 70.31 84 LYS A O 1
ATOM 676 N N . ARG A 1 85 ? -19.396 1.638 28.263 1.00 74.94 85 ARG A N 1
ATOM 677 C CA . ARG A 1 85 ? -20.212 2.773 28.747 1.00 74.94 85 ARG A CA 1
ATOM 678 C C . ARG A 1 85 ? -21.680 2.675 28.330 1.00 74.94 85 ARG A C 1
ATOM 680 O O . ARG A 1 85 ? -22.546 3.031 29.122 1.00 74.94 85 ARG A O 1
ATOM 687 N N . ILE A 1 86 ? -21.961 2.216 27.110 1.00 73.50 86 ILE A N 1
ATOM 688 C CA . ILE A 1 86 ? -23.335 2.020 26.625 1.00 73.50 86 ILE A CA 1
ATOM 689 C C . ILE A 1 86 ? -24.016 0.888 27.400 1.00 73.50 86 ILE A C 1
ATOM 691 O O . ILE A 1 86 ? -25.140 1.069 27.862 1.00 73.50 86 ILE A O 1
ATOM 695 N N . VAL A 1 87 ? -23.329 -0.241 27.597 1.00 69.88 87 VAL A N 1
ATOM 696 C CA . VAL A 1 87 ? -23.840 -1.376 28.382 1.00 69.88 87 VAL A CA 1
ATOM 697 C C . VAL A 1 87 ? -24.095 -0.967 29.835 1.00 69.88 87 VAL A C 1
ATOM 699 O O . VAL A 1 87 ? -25.181 -1.220 30.349 1.00 69.88 87 VAL A O 1
ATOM 702 N N . ASP A 1 88 ? -23.162 -0.257 30.472 1.00 78.94 88 ASP A N 1
ATOM 703 C CA . ASP A 1 88 ? -23.322 0.234 31.847 1.00 78.94 88 ASP A CA 1
ATOM 704 C C . ASP A 1 88 ? -24.474 1.245 31.970 1.00 78.94 88 ASP A C 1
ATOM 706 O O . ASP A 1 88 ? -25.241 1.212 32.935 1.00 78.94 88 ASP A O 1
ATOM 710 N N . ALA A 1 89 ? -24.627 2.147 30.994 1.00 75.69 89 ALA A N 1
ATOM 711 C CA . ALA A 1 89 ? -25.739 3.094 30.956 1.00 75.69 89 ALA A CA 1
ATOM 712 C C . ALA A 1 89 ? -27.087 2.374 30.795 1.00 75.69 89 ALA A C 1
ATOM 714 O O . ALA A 1 89 ? -28.051 2.708 31.487 1.00 75.69 89 ALA A O 1
ATOM 715 N N . TYR A 1 90 ? -27.142 1.354 29.935 1.00 68.62 90 TYR A N 1
ATOM 716 C CA . TYR A 1 90 ? -28.337 0.543 29.723 1.00 68.62 90 TYR A CA 1
ATOM 717 C C . TYR A 1 90 ? -28.696 -0.288 30.965 1.00 68.62 90 TYR A C 1
ATOM 719 O O . TYR A 1 90 ? -29.853 -0.299 31.386 1.00 68.62 90 TYR A O 1
ATOM 727 N N . ALA A 1 91 ? -27.707 -0.899 31.623 1.00 72.75 91 ALA A N 1
ATOM 728 C CA . ALA A 1 91 ? -27.893 -1.641 32.869 1.00 72.75 91 ALA A CA 1
ATOM 729 C C . ALA A 1 91 ? -28.423 -0.743 34.006 1.00 72.75 91 ALA A C 1
ATOM 731 O O . ALA A 1 91 ? -29.375 -1.112 34.699 1.00 72.75 91 ALA A O 1
ATOM 732 N N . LYS A 1 92 ? -27.873 0.472 34.159 1.00 78.19 92 LYS A N 1
ATOM 733 C CA . LYS A 1 92 ? -28.368 1.472 35.127 1.00 78.19 92 LYS A CA 1
ATOM 734 C C . LYS A 1 92 ? -29.793 1.925 34.825 1.00 78.19 92 LYS A C 1
ATOM 736 O O . LYS A 1 92 ? -30.582 2.118 35.754 1.00 78.19 92 LYS A O 1
ATOM 741 N N . HIS A 1 93 ? -30.121 2.104 33.546 1.00 74.56 93 HIS A N 1
ATOM 742 C CA . HIS A 1 93 ? -31.472 2.448 33.118 1.00 74.56 93 HIS A CA 1
ATOM 743 C C . HIS A 1 93 ? -32.455 1.321 33.463 1.00 74.56 93 HIS A C 1
ATOM 745 O O . HIS A 1 93 ? -33.442 1.586 34.139 1.00 74.56 93 HIS A O 1
ATOM 751 N N . MET A 1 94 ? -32.152 0.062 33.114 1.00 67.12 94 MET A N 1
ATOM 752 C CA . MET A 1 94 ? -32.998 -1.090 33.464 1.00 67.12 94 MET A CA 1
ATOM 753 C C . MET A 1 94 ? -33.226 -1.228 34.975 1.00 67.12 94 MET A C 1
ATOM 755 O O . MET A 1 94 ? -34.371 -1.368 35.400 1.00 67.12 94 MET A O 1
ATOM 759 N N . GLN A 1 95 ? -32.177 -1.133 35.800 1.00 71.12 95 GLN A N 1
ATOM 760 C CA . GLN A 1 95 ? -32.327 -1.182 37.262 1.00 71.12 95 GLN A CA 1
ATOM 761 C C . GLN A 1 95 ? -33.199 -0.043 37.803 1.00 71.12 95 GLN A C 1
ATOM 763 O O . GLN A 1 95 ? -34.012 -0.250 38.704 1.00 71.12 95 GLN A O 1
ATOM 768 N N . SER A 1 96 ? -33.038 1.163 37.254 1.00 70.31 96 SER A N 1
ATOM 769 C CA . SER A 1 96 ? -33.815 2.337 37.660 1.00 70.31 96 SER A CA 1
ATOM 770 C C . SER A 1 96 ? -35.276 2.252 37.211 1.00 70.31 96 SER A C 1
ATOM 772 O O . SER A 1 96 ? -36.156 2.725 37.925 1.00 70.31 96 SER A O 1
ATOM 774 N N . SER A 1 97 ? -35.546 1.650 36.051 1.00 60.81 97 SER A N 1
ATOM 775 C CA . SER A 1 97 ? -36.900 1.383 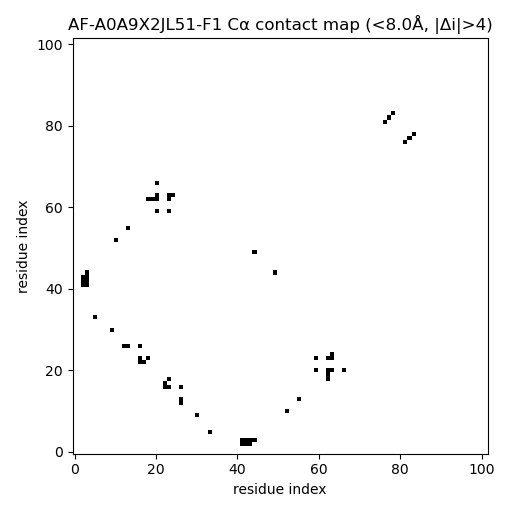35.562 1.00 60.81 97 SER A CA 1
ATOM 776 C C . SER A 1 97 ? -37.595 0.299 36.385 1.00 60.81 97 SER A C 1
ATOM 778 O O . SER A 1 97 ? -38.751 0.481 36.742 1.00 60.81 97 SER A O 1
ATOM 780 N N . MET A 1 98 ? -36.898 -0.778 36.768 1.00 54.06 98 MET A N 1
ATOM 781 C CA . MET A 1 98 ? -37.468 -1.820 37.635 1.00 54.06 98 MET A CA 1
ATOM 782 C C . MET A 1 98 ? -37.821 -1.288 39.031 1.00 54.06 98 MET A C 1
ATOM 784 O O . MET A 1 98 ? -38.887 -1.603 39.541 1.00 54.06 98 MET A O 1
ATOM 788 N N . LYS A 1 99 ? -36.993 -0.414 39.621 1.00 59.00 99 LYS A N 1
ATOM 789 C CA . LYS A 1 99 ? -37.280 0.234 40.919 1.00 59.00 99 LYS A CA 1
ATOM 790 C C . LYS A 1 99 ? -38.469 1.201 40.926 1.00 59.00 99 LYS A C 1
ATOM 792 O O . LYS A 1 99 ? -38.860 1.636 41.997 1.00 59.00 99 LYS A O 1
ATOM 797 N N . ARG A 1 100 ? -38.980 1.621 39.764 1.00 55.59 100 ARG A N 1
ATOM 798 C CA . ARG A 1 100 ? -40.176 2.485 39.682 1.00 55.59 100 ARG A CA 1
ATOM 799 C C . ARG A 1 100 ? -41.472 1.701 39.497 1.00 55.59 100 ARG A C 1
ATOM 801 O O . ARG A 1 100 ? -42.538 2.300 39.564 1.00 55.59 100 ARG A O 1
ATOM 808 N N . ILE A 1 101 ? -41.371 0.411 39.181 1.00 52.59 101 ILE A N 1
ATOM 809 C CA . ILE A 1 101 ? -42.513 -0.462 38.879 1.00 52.59 101 ILE A CA 1
ATOM 810 C C . ILE A 1 101 ? -42.892 -1.320 40.105 1.00 52.59 101 ILE A C 1
ATOM 812 O O . ILE A 1 101 ? -44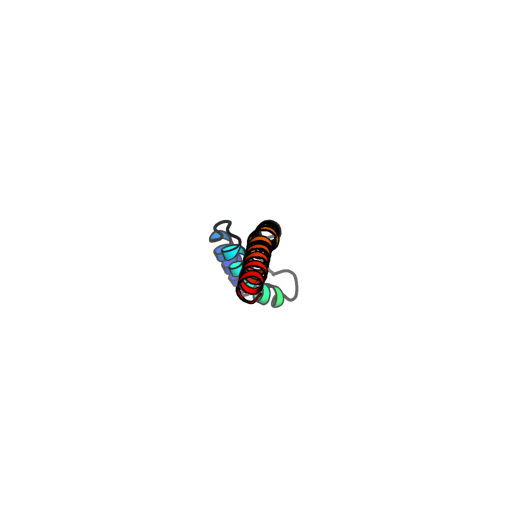.023 -1.791 40.178 1.00 52.59 101 ILE A O 1
ATOM 816 N N . PHE A 1 102 ? -41.982 -1.475 41.072 1.00 45.88 102 PHE A N 1
ATOM 817 C CA . PHE A 1 102 ? -42.200 -2.104 42.381 1.00 45.88 102 PHE A CA 1
ATOM 818 C C . PHE A 1 102 ? -42.078 -1.064 43.493 1.00 45.88 102 PHE A C 1
ATOM 820 O O . PHE A 1 102 ? -42.784 -1.220 44.511 1.00 45.88 102 PHE A O 1
#

Radius of gyration: 24.97 Å; Cα contacts (8 Å, |Δi|>4): 32; chains: 1; bounding box: 61×23×69 Å

Sequence (102 aa):
MKDTELIAEIMKKIRRFDGSADSAVKIITYLEPIFLQFNGRPQGISEGTLQDIQRVYEKFIHILAEEKKQLATKISGLSDTKQKRIVDAYAKHMQSSMKRIF

Foldseek 3Di:
DVLVVLLVVLVVLLVVDPLALVSLVVSCVVCVVVVVPPPDDRPPDDPVSVVVSVVSNVSNVVNNVVVVVVVVVVVVVCCPPVVVVVVVVVVVVVVVVVVVVD

Mean predicted aligned error: 10.93 Å

Nearest PDB structures (foldseek):
  6wel-assembly1_A  TM=4.995E-01  e=3.658E+00  Caenorhabditis elegans
  6wej-assembly1_A  TM=5.001E-01  e=4.408E+00  Caenorhabditis elegans
  7rhl-assembly1_A  TM=5.066E-01  e=7.249E+00  Homo sapiens

Solvent-accessible surface area (backbone atoms only — not comparable to full-atom values): 5850 Å² total; per-residue (Å²): 111,69,54,51,54,50,51,53,51,52,52,56,54,59,71,67,54,80,83,46,54,69,51,42,50,58,50,47,71,64,44,51,68,56,56,71,68,50,92,59,84,64,68,95,61,58,68,67,59,54,50,51,54,48,55,50,51,54,50,39,55,52,44,46,53,51,51,51,51,53,49,51,51,53,50,50,54,47,50,61,55,53,49,48,52,51,51,53,51,50,51,52,49,52,56,56,54,53,65,73,76,109

pLDDT: mean 78.55, std 9.64, range [45.88, 90.31]

Secondary structure (DSSP, 8-state):
-HHHHHHHHHHHHHHT--S-HHHHHHHHHHHHHHHHH-SSSPTT--HHHHHHHHHHHHHHHHHHHHHHHHHHHHHHHHIIIIIHHHHHHHHHHHHHHHTTT-